Protein AF-Q9AVV3-F1 (afdb_monomer_lite)

Foldseek 3Di:
DQVCLLQVVCCVPPVQDADVVLVVLLVVLLVQLVVVVVVKDADDDPDDDDPPVVVVVVVVVVLSVVLSVVLVVVLCCLQPHCCCCVPVVDDRCNVPSLLSSLVSSLSCSLSSLVVVLVVRDPDDSVVDDIDPSSVVSSVVSSVVSVVVSVD

Radius of gyration: 17.25 Å; chains: 1; bounding box: 40×31×49 Å

Secondary structure (DSSP, 8-state):
-HHHHHHHHHHHHH--PPPHHHHHHHHHHHHHHHGGGGG--PPPPSSPPP--HHHHHHHHHHHHHHHHHHHHHHHHHHHH--HHHHHH-PPP-SS-HHHHHHHHHHHHHHHHHHHHHHHS-SS-TTTSPPPHHHHHHHHHHHHHHHHHHH-

Structure (mmCIF, N/CA/C/O backbone):
data_AF-Q9AVV3-F1
#
_entry.id   AF-Q9AVV3-F1
#
loop_
_atom_site.group_PDB
_atom_site.id
_atom_site.type_symbol
_atom_site.label_atom_id
_atom_site.label_alt_id
_atom_site.label_comp_id
_atom_site.label_asym_id
_atom_site.label_entity_id
_atom_site.label_seq_id
_atom_site.pdbx_PDB_ins_code
_atom_site.Cartn_x
_atom_site.Cartn_y
_atom_site.Cartn_z
_atom_site.occupancy
_atom_site.B_iso_or_equiv
_atom_site.auth_seq_id
_atom_site.auth_comp_id
_atom_site.auth_asym_id
_atom_site.auth_atom_id
_atom_site.pdbx_PDB_model_num
ATOM 1 N N . ILE A 1 1 ? -4.353 8.335 -6.797 1.00 73.94 1 ILE A N 1
ATOM 2 C CA . ILE A 1 1 ? -5.659 7.664 -7.036 1.00 73.94 1 ILE A CA 1
ATOM 3 C C . ILE A 1 1 ? -6.041 6.754 -5.875 1.00 73.94 1 ILE A C 1
ATOM 5 O O . ILE A 1 1 ? -7.021 7.074 -5.224 1.00 73.94 1 ILE A O 1
ATOM 9 N N . ARG A 1 2 ? -5.285 5.688 -5.551 1.00 84.44 2 ARG A N 1
ATOM 10 C CA . ARG A 1 2 ? -5.747 4.705 -4.546 1.00 84.44 2 ARG A CA 1
ATOM 11 C C . ARG A 1 2 ? -6.090 5.291 -3.171 1.00 84.44 2 ARG A C 1
ATOM 13 O O . ARG A 1 2 ? -7.107 4.914 -2.620 1.00 84.44 2 ARG A O 1
ATOM 20 N N . ILE A 1 3 ? -5.250 6.182 -2.624 1.00 82.94 3 ILE A N 1
ATOM 21 C CA . ILE A 1 3 ? -5.414 6.712 -1.256 1.00 82.94 3 ILE A CA 1
ATOM 22 C C . ILE A 1 3 ? -6.706 7.526 -1.188 1.00 82.94 3 ILE A C 1
ATOM 24 O O . ILE A 1 3 ? -7.558 7.283 -0.343 1.00 82.94 3 ILE A O 1
ATOM 28 N N . VAL A 1 4 ? -6.879 8.425 -2.158 1.00 85.12 4 VAL A N 1
ATOM 29 C CA . VAL A 1 4 ? -8.078 9.254 -2.292 1.00 85.12 4 VAL A CA 1
ATOM 30 C C . VAL A 1 4 ? -9.315 8.388 -2.518 1.00 85.12 4 VAL A C 1
ATOM 32 O O . VAL A 1 4 ? -10.287 8.532 -1.795 1.00 85.12 4 VAL A O 1
ATOM 35 N N . LEU A 1 5 ? -9.275 7.461 -3.480 1.00 86.88 5 LEU A N 1
ATOM 36 C CA . LEU A 1 5 ? -10.430 6.636 -3.838 1.00 86.88 5 LEU A CA 1
ATOM 37 C C . LEU A 1 5 ? -10.814 5.665 -2.711 1.00 86.88 5 LEU A C 1
ATOM 39 O O . LEU A 1 5 ? -11.991 5.527 -2.405 1.00 86.88 5 LEU A O 1
ATOM 43 N N . GLY A 1 6 ? -9.836 5.031 -2.062 1.00 85.75 6 GLY A N 1
ATOM 44 C CA . GLY A 1 6 ? -10.061 4.113 -0.947 1.00 85.75 6 GLY A CA 1
ATOM 45 C C . GLY A 1 6 ? -10.677 4.814 0.261 1.00 85.75 6 GLY A C 1
ATOM 46 O O . GLY A 1 6 ? -11.718 4.380 0.746 1.00 85.75 6 GLY A O 1
ATOM 47 N N . PHE A 1 7 ? -10.090 5.929 0.710 1.00 87.12 7 PHE A N 1
ATOM 48 C CA . PHE A 1 7 ? -10.639 6.680 1.842 1.00 87.12 7 PHE A CA 1
ATOM 49 C C . PHE A 1 7 ? -11.975 7.348 1.513 1.00 87.12 7 PHE A C 1
ATOM 51 O O . PHE A 1 7 ? -12.867 7.339 2.355 1.00 87.12 7 PHE A O 1
ATOM 58 N N . LEU A 1 8 ? -12.165 7.836 0.282 1.00 87.38 8 LEU A N 1
ATOM 59 C CA . LEU A 1 8 ? -13.453 8.361 -0.173 1.00 87.38 8 LEU A CA 1
ATOM 60 C C . LEU A 1 8 ? -14.558 7.303 -0.086 1.00 87.38 8 LEU A C 1
ATOM 62 O O . LEU A 1 8 ? -15.634 7.589 0.432 1.00 87.38 8 LEU A O 1
ATOM 66 N N . LEU A 1 9 ? -14.307 6.083 -0.572 1.00 88.50 9 LEU A N 1
ATOM 67 C CA . LEU A 1 9 ? -15.289 4.998 -0.506 1.00 88.50 9 LEU A CA 1
ATOM 68 C C . LEU A 1 9 ? -15.609 4.607 0.940 1.00 88.50 9 LEU A C 1
ATOM 70 O O . LEU A 1 9 ? -16.772 4.379 1.265 1.00 88.50 9 LEU A O 1
ATOM 74 N N . ILE A 1 10 ? -14.601 4.562 1.814 1.00 88.19 10 ILE A N 1
ATOM 75 C CA . ILE A 1 10 ? -14.798 4.238 3.233 1.00 88.19 10 ILE A CA 1
ATOM 76 C C . ILE A 1 10 ? -15.636 5.316 3.933 1.00 88.19 10 ILE A C 1
ATOM 78 O O . ILE A 1 10 ? -16.598 4.984 4.629 1.00 88.19 10 ILE A O 1
ATOM 82 N N . ALA A 1 11 ? -15.327 6.591 3.690 1.00 87.94 11 ALA A N 1
ATOM 83 C CA . ALA A 1 11 ? -16.081 7.717 4.227 1.00 87.94 11 ALA A CA 1
ATOM 84 C C . ALA A 1 11 ? -17.528 7.732 3.706 1.00 87.94 11 ALA A C 1
ATOM 86 O O . ALA A 1 11 ? -18.463 7.948 4.471 1.00 87.94 11 ALA A O 1
ATOM 87 N N . LEU A 1 12 ? -17.749 7.438 2.422 1.00 89.81 12 LEU A N 1
ATOM 88 C CA . LEU A 1 12 ? -19.088 7.469 1.832 1.00 89.81 12 LEU A CA 1
ATOM 89 C C . LEU A 1 12 ? -19.976 6.316 2.323 1.00 89.81 12 LEU A C 1
ATOM 91 O O . LEU A 1 12 ? -21.155 6.528 2.603 1.00 89.81 12 LEU A O 1
ATOM 95 N N . ILE A 1 13 ? -19.427 5.104 2.440 1.00 89.88 13 ILE A N 1
ATOM 96 C CA . ILE A 1 13 ? -20.207 3.904 2.779 1.00 89.88 13 ILE A CA 1
ATOM 97 C C . ILE A 1 13 ? -20.400 3.763 4.296 1.00 89.88 13 ILE A C 1
ATOM 99 O O . ILE A 1 13 ? -21.496 3.420 4.739 1.00 89.88 13 ILE A O 1
ATOM 103 N N . TRP A 1 14 ? -19.360 4.025 5.097 1.00 88.19 14 TRP A N 1
ATOM 104 C CA . TRP A 1 14 ? -19.379 3.796 6.550 1.00 88.19 14 TRP A CA 1
ATOM 105 C C . TRP A 1 14 ? -19.269 5.066 7.396 1.00 88.19 14 TRP A C 1
ATOM 107 O O . TRP A 1 14 ? -19.270 4.946 8.617 1.00 88.19 14 TRP A O 1
ATOM 117 N N . LYS A 1 15 ? -19.194 6.262 6.789 1.00 85.94 15 LYS A N 1
ATOM 118 C CA . LYS A 1 15 ? -18.998 7.542 7.505 1.00 85.94 15 LYS A CA 1
ATOM 119 C C . LYS A 1 15 ? -17.821 7.496 8.485 1.00 85.94 15 LYS A C 1
ATOM 121 O O . LYS A 1 15 ? -17.886 8.058 9.571 1.00 85.94 15 LYS A O 1
ATOM 126 N N . PHE A 1 16 ? -16.770 6.771 8.105 1.00 85.62 16 PHE A N 1
ATOM 127 C CA . PHE A 1 16 ? -15.565 6.624 8.906 1.00 85.62 16 PHE A CA 1
ATOM 128 C C . PHE A 1 16 ? -14.516 7.626 8.428 1.00 85.62 16 PHE A C 1
ATOM 130 O O . PHE A 1 16 ? -13.984 7.491 7.322 1.00 85.62 16 PHE A O 1
ATOM 137 N N . ASP A 1 17 ? -14.233 8.619 9.266 1.00 84.12 17 ASP A N 1
ATOM 138 C CA . ASP A 1 17 ? -13.271 9.671 8.966 1.00 84.12 17 ASP A CA 1
ATOM 139 C C . ASP A 1 17 ? -11.862 9.242 9.370 1.00 84.12 17 ASP A C 1
ATOM 141 O O . ASP A 1 17 ? -11.569 8.944 10.527 1.00 84.12 17 ASP A O 1
ATOM 145 N N . PHE A 1 18 ? -10.965 9.209 8.388 1.00 83.50 18 PHE A N 1
ATOM 146 C CA . PHE A 1 18 ? -9.576 8.840 8.613 1.00 83.50 18 PHE A CA 1
ATOM 147 C C . PHE A 1 18 ? -8.748 10.073 8.992 1.00 83.50 18 PHE A C 1
ATOM 149 O O . PHE A 1 18 ? -8.806 11.099 8.310 1.00 83.50 18 PHE A O 1
ATOM 156 N N . ALA A 1 19 ? -7.945 9.973 10.055 1.00 87.81 19 ALA A N 1
ATOM 157 C CA . ALA A 1 19 ? -7.161 11.100 10.550 1.00 87.81 19 ALA A CA 1
ATOM 158 C C . ALA A 1 19 ? -6.175 11.624 9.477 1.00 87.81 19 ALA A C 1
ATOM 160 O O . ALA A 1 19 ? -5.305 10.869 9.025 1.00 87.81 19 ALA A O 1
ATOM 161 N N . PRO A 1 20 ? -6.219 12.923 9.108 1.00 86.88 20 PRO A N 1
ATOM 162 C CA . PRO A 1 20 ? -5.317 13.500 8.104 1.00 86.88 20 PRO A CA 1
ATOM 163 C C . PRO A 1 20 ? -3.834 13.322 8.445 1.00 86.88 20 PRO A C 1
ATOM 165 O O . PRO A 1 20 ? -3.003 13.137 7.558 1.00 86.88 20 PRO A O 1
ATOM 168 N N . PHE A 1 21 ? -3.503 13.315 9.738 1.00 87.75 21 PHE A N 1
ATOM 169 C CA . PHE A 1 21 ? -2.147 13.082 10.225 1.00 87.75 21 PHE A CA 1
ATOM 170 C C . PHE A 1 21 ? -1.603 11.696 9.842 1.00 87.75 21 PHE A C 1
ATOM 172 O O . PHE A 1 21 ? -0.450 11.573 9.436 1.00 87.75 21 PHE A O 1
ATOM 179 N N . MET A 1 22 ? -2.432 10.649 9.876 1.00 87.12 22 MET A N 1
ATOM 180 C CA . MET A 1 22 ? -2.010 9.314 9.441 1.00 87.12 22 MET A CA 1
ATOM 181 C C . MET A 1 22 ? -1.758 9.261 7.930 1.00 87.12 22 MET A C 1
ATOM 183 O O . MET A 1 22 ? -0.808 8.622 7.478 1.00 87.12 22 MET A O 1
ATOM 187 N N . VAL A 1 23 ? -2.565 9.978 7.139 1.00 88.81 23 VAL A N 1
ATOM 188 C CA . VAL A 1 23 ? -2.336 10.123 5.691 1.00 88.81 23 VAL A CA 1
ATOM 189 C C . VAL A 1 23 ? -1.025 10.857 5.418 1.00 88.81 23 VAL A C 1
ATOM 191 O O . VAL A 1 23 ? -0.279 10.458 4.524 1.00 88.81 23 VAL A O 1
ATOM 194 N N . LEU A 1 24 ? -0.719 11.892 6.206 1.00 89.69 24 LEU A N 1
ATOM 195 C CA . LEU A 1 24 ? 0.535 12.634 6.109 1.00 89.69 24 LEU A CA 1
ATOM 196 C C . LEU A 1 24 ? 1.743 11.723 6.347 1.00 89.69 24 LEU A C 1
ATOM 198 O O . LEU A 1 24 ? 2.690 11.757 5.565 1.00 89.69 24 LEU A O 1
ATOM 202 N N . ILE A 1 25 ? 1.701 10.868 7.371 1.00 89.81 25 ILE A N 1
ATOM 203 C CA . ILE A 1 25 ? 2.792 9.922 7.640 1.00 89.81 25 ILE A CA 1
ATOM 204 C C . ILE A 1 25 ? 2.967 8.944 6.472 1.00 89.81 25 ILE A C 1
ATOM 206 O O . ILE A 1 25 ? 4.094 8.723 6.028 1.00 89.81 25 ILE A O 1
ATOM 210 N N . ILE A 1 26 ? 1.870 8.407 5.921 1.00 89.69 26 ILE A N 1
ATOM 211 C CA . ILE A 1 26 ? 1.925 7.546 4.726 1.00 89.69 26 ILE A CA 1
ATOM 212 C C . ILE A 1 26 ? 2.595 8.285 3.562 1.00 89.69 26 ILE A C 1
ATOM 214 O O . ILE A 1 26 ? 3.411 7.695 2.854 1.00 89.69 26 ILE A O 1
ATOM 218 N N . ALA A 1 27 ? 2.255 9.557 3.347 1.00 88.81 27 ALA A N 1
ATOM 219 C CA . ALA A 1 27 ? 2.839 10.362 2.280 1.00 88.81 27 ALA A CA 1
ATOM 220 C C . ALA A 1 27 ? 4.351 10.550 2.481 1.00 88.81 27 ALA A C 1
ATOM 222 O O . ALA A 1 27 ? 5.121 10.236 1.579 1.00 88.81 27 ALA A O 1
ATOM 223 N N . ILE A 1 28 ? 4.780 10.948 3.684 1.00 89.25 28 ILE A N 1
ATOM 224 C CA . ILE A 1 28 ? 6.198 11.160 4.015 1.00 89.25 28 ILE A CA 1
ATOM 225 C C . ILE A 1 28 ? 7.010 9.871 3.840 1.00 89.25 28 ILE A C 1
ATOM 227 O O . ILE A 1 28 ? 8.070 9.885 3.212 1.00 89.25 28 ILE A O 1
ATOM 231 N N . LEU A 1 29 ? 6.516 8.745 4.368 1.00 88.44 29 LEU A N 1
ATOM 232 C CA . LEU A 1 29 ? 7.204 7.457 4.248 1.00 88.44 29 LEU A CA 1
ATOM 233 C C . LEU A 1 29 ? 7.303 7.012 2.784 1.00 88.44 29 LEU A C 1
ATOM 235 O O . LEU A 1 29 ? 8.365 6.568 2.346 1.00 88.44 29 LEU A O 1
ATOM 239 N N . ASN A 1 30 ? 6.228 7.165 2.006 1.00 87.19 30 ASN A N 1
ATOM 240 C CA . ASN A 1 30 ? 6.246 6.816 0.588 1.00 87.19 30 ASN A CA 1
ATOM 241 C C . ASN A 1 30 ? 7.224 7.692 -0.200 1.00 87.19 30 ASN A C 1
ATOM 243 O O . ASN A 1 30 ? 8.043 7.143 -0.936 1.00 87.19 30 ASN A O 1
ATOM 247 N N . ASP A 1 31 ? 7.208 9.010 -0.007 1.00 86.81 31 ASP A N 1
ATOM 248 C CA . ASP A 1 31 ? 8.106 9.934 -0.708 1.00 86.81 31 ASP A CA 1
ATOM 249 C C . ASP A 1 31 ? 9.579 9.638 -0.397 1.00 86.81 31 ASP A C 1
ATOM 251 O O . ASP A 1 31 ? 10.413 9.581 -1.307 1.00 86.81 31 ASP A O 1
ATOM 255 N N . GLY A 1 32 ? 9.892 9.339 0.869 1.00 85.00 32 GLY A N 1
ATOM 256 C CA . GLY A 1 32 ? 11.231 8.917 1.279 1.00 85.00 32 GLY A CA 1
ATOM 257 C C . GLY A 1 32 ? 11.696 7.652 0.550 1.00 85.00 32 GLY A C 1
ATOM 258 O O . GLY A 1 32 ? 12.818 7.592 0.044 1.00 85.00 32 GLY A O 1
ATOM 259 N N . THR A 1 33 ? 10.824 6.650 0.423 1.00 83.50 33 THR A N 1
ATOM 260 C CA . THR A 1 33 ? 11.165 5.404 -0.286 1.00 83.50 33 THR A CA 1
ATOM 261 C C . THR A 1 33 ? 11.224 5.555 -1.804 1.00 83.50 33 THR A C 1
ATOM 263 O O . THR A 1 33 ? 12.070 4.923 -2.439 1.00 83.50 33 THR A O 1
ATOM 266 N N . ILE A 1 34 ? 10.409 6.432 -2.400 1.00 83.75 34 ILE A N 1
ATOM 267 C CA . ILE A 1 34 ? 10.398 6.688 -3.848 1.00 83.75 34 ILE A CA 1
ATOM 268 C C . ILE A 1 34 ? 11.745 7.243 -4.323 1.00 83.75 34 ILE A C 1
ATOM 270 O O . ILE A 1 34 ? 12.186 6.909 -5.423 1.00 83.75 34 ILE A O 1
ATOM 274 N N . MET A 1 35 ? 12.470 7.996 -3.487 1.00 84.75 35 MET A N 1
ATOM 275 C CA . MET A 1 35 ? 13.814 8.477 -3.828 1.00 84.75 35 MET A CA 1
ATOM 276 C C . MET A 1 35 ? 14.774 7.331 -4.196 1.00 84.75 35 MET A C 1
ATOM 278 O O . MET A 1 35 ? 15.636 7.495 -5.065 1.00 84.75 35 MET A O 1
ATOM 282 N N . THR A 1 36 ? 14.600 6.143 -3.605 1.00 82.88 36 THR A N 1
ATOM 283 C CA . THR A 1 36 ? 15.445 4.974 -3.898 1.00 82.88 36 THR A CA 1
ATOM 284 C C . THR A 1 36 ? 15.203 4.375 -5.283 1.00 82.88 36 THR A C 1
ATOM 286 O O . THR A 1 36 ? 16.109 3.744 -5.827 1.00 82.88 36 THR A O 1
ATOM 289 N N . ILE A 1 37 ? 14.047 4.646 -5.902 1.00 82.38 37 ILE A N 1
ATOM 290 C CA . ILE A 1 37 ? 13.721 4.207 -7.268 1.00 82.38 37 ILE A CA 1
ATOM 291 C C . ILE A 1 37 ? 14.685 4.842 -8.280 1.00 82.38 37 ILE A C 1
ATOM 293 O O . ILE A 1 37 ? 15.070 4.208 -9.254 1.00 82.38 37 ILE A O 1
ATOM 297 N N . SER A 1 38 ? 15.161 6.065 -8.029 1.00 80.50 38 SER A N 1
ATOM 298 C CA . SER A 1 38 ? 16.128 6.733 -8.918 1.00 80.50 38 SER A CA 1
ATOM 299 C C . SER A 1 38 ? 17.486 6.019 -9.006 1.00 80.50 38 SER A C 1
ATOM 301 O O . SER A 1 38 ? 18.208 6.164 -9.990 1.00 80.50 38 SER A O 1
ATOM 303 N N . LYS A 1 39 ? 17.848 5.251 -7.971 1.00 80.69 39 LYS A N 1
ATOM 304 C CA . LYS A 1 39 ? 19.121 4.516 -7.850 1.00 80.69 39 LYS A CA 1
ATOM 305 C C . LYS A 1 39 ? 18.982 3.050 -8.248 1.00 80.69 39 LYS A C 1
ATOM 307 O O . LYS A 1 39 ? 19.914 2.261 -8.077 1.00 80.69 39 LYS A O 1
ATOM 312 N N . ASP A 1 40 ? 17.804 2.677 -8.713 1.00 78.12 40 ASP A N 1
ATOM 313 C CA . ASP A 1 40 ? 17.432 1.303 -8.914 1.00 78.12 40 ASP A CA 1
ATOM 314 C C . ASP A 1 40 ? 17.869 0.759 -10.281 1.00 78.12 40 ASP A C 1
ATOM 316 O O . ASP A 1 40 ? 17.895 1.470 -11.284 1.00 78.12 40 ASP A O 1
ATOM 320 N N . ARG A 1 41 ? 18.229 -0.529 -10.326 1.00 73.44 41 ARG A N 1
ATOM 321 C CA . ARG A 1 41 ? 18.688 -1.194 -11.552 1.00 73.44 41 ARG A CA 1
ATOM 322 C C . ARG A 1 41 ? 17.550 -2.002 -12.169 1.00 73.44 41 ARG A C 1
ATOM 324 O O . ARG A 1 41 ? 17.332 -3.151 -11.791 1.00 73.44 41 ARG A O 1
ATOM 331 N N . VAL A 1 42 ? 16.863 -1.408 -13.143 1.00 76.62 42 VAL A N 1
ATOM 332 C CA . VAL A 1 42 ? 15.830 -2.072 -13.956 1.00 76.62 42 VAL A CA 1
ATOM 333 C C . VAL A 1 42 ? 16.393 -2.553 -15.294 1.00 76.62 42 VAL A C 1
ATOM 335 O O . VAL A 1 42 ? 17.314 -1.955 -15.853 1.00 76.62 42 VAL A O 1
ATOM 338 N N . LYS A 1 43 ? 15.851 -3.656 -15.823 1.00 76.69 43 LYS A N 1
ATOM 339 C CA . LYS A 1 43 ? 16.253 -4.186 -17.132 1.00 76.69 43 LYS A CA 1
ATOM 340 C C . LYS A 1 43 ? 15.700 -3.280 -18.249 1.00 76.69 43 LYS A C 1
ATOM 342 O O . LYS A 1 43 ? 14.495 -3.023 -18.252 1.00 76.69 43 LYS A O 1
ATOM 347 N N . PRO A 1 44 ? 16.530 -2.813 -19.202 1.00 80.50 44 PRO A N 1
ATOM 348 C CA . PRO A 1 44 ? 16.050 -1.991 -20.310 1.00 80.50 44 PRO A CA 1
ATOM 349 C C . PRO A 1 44 ? 15.114 -2.778 -21.238 1.00 80.50 44 PRO A C 1
ATOM 351 O O . PRO A 1 44 ? 15.200 -4.006 -21.344 1.00 80.50 44 PRO A O 1
ATOM 354 N N . SER A 1 45 ? 14.221 -2.058 -21.923 1.00 81.44 45 SER A N 1
ATOM 355 C CA . SER A 1 45 ? 13.328 -2.635 -22.933 1.00 81.44 45 SER A CA 1
ATOM 356 C C . SER A 1 45 ? 14.131 -3.205 -24.112 1.00 81.44 45 SER A C 1
ATOM 358 O O . SER A 1 45 ? 15.039 -2.524 -24.586 1.00 81.44 45 SER A O 1
ATOM 360 N N . PRO A 1 46 ? 13.806 -4.405 -24.630 1.00 81.44 46 PRO A N 1
ATOM 361 C CA . PRO A 1 46 ? 14.448 -4.947 -25.831 1.00 81.44 46 PRO A CA 1
ATOM 362 C C . PRO A 1 46 ? 13.981 -4.260 -27.126 1.00 81.44 46 PRO A C 1
ATOM 364 O O . PRO A 1 46 ? 14.609 -4.418 -28.166 1.00 81.44 46 PRO A O 1
ATOM 367 N N . LEU A 1 47 ? 12.871 -3.519 -27.067 1.00 85.69 47 LEU A N 1
ATOM 368 C CA . LEU A 1 47 ? 12.262 -2.805 -28.187 1.00 85.69 47 LEU A CA 1
ATOM 369 C C . LEU A 1 47 ? 12.240 -1.300 -27.882 1.00 85.69 47 LEU A C 1
ATOM 371 O O . LEU A 1 47 ? 12.099 -0.941 -26.705 1.00 85.69 47 LEU A O 1
ATOM 375 N N . PRO A 1 48 ? 12.344 -0.427 -28.903 1.00 82.56 48 PRO A N 1
ATOM 376 C CA . PRO A 1 48 ? 12.221 1.011 -28.712 1.00 82.56 48 PRO A CA 1
ATOM 377 C C . PRO A 1 48 ? 10.842 1.327 -28.130 1.00 82.56 48 PRO A C 1
ATOM 379 O O . PRO A 1 48 ? 9.812 0.997 -28.717 1.00 82.56 48 PRO A O 1
ATOM 382 N N . ASP A 1 49 ? 10.842 1.933 -26.948 1.00 79.44 49 ASP A N 1
ATOM 383 C CA . ASP A 1 49 ? 9.633 2.284 -26.216 1.00 79.44 49 ASP A CA 1
ATOM 384 C C . ASP A 1 49 ? 9.366 3.776 -26.422 1.00 79.44 49 ASP A C 1
ATOM 386 O O . ASP A 1 49 ? 10.234 4.613 -26.163 1.00 79.44 49 ASP A O 1
ATOM 390 N N . SER A 1 50 ? 8.189 4.117 -26.938 1.00 84.00 50 SER A N 1
ATOM 391 C CA . SER A 1 50 ? 7.739 5.505 -26.989 1.00 84.00 50 SER A CA 1
ATOM 392 C C . SER A 1 50 ? 7.021 5.843 -25.688 1.00 84.00 50 SER A C 1
ATOM 394 O O . SER A 1 50 ? 6.459 4.970 -25.032 1.00 84.00 50 SER A O 1
ATOM 396 N N . TRP A 1 51 ? 7.021 7.116 -25.289 1.00 82.19 51 TRP A N 1
ATOM 397 C CA . TRP A 1 51 ? 6.339 7.539 -24.066 1.00 82.19 51 TRP A CA 1
ATOM 398 C C . TRP A 1 51 ? 4.813 7.466 -24.239 1.00 82.19 51 TRP A C 1
ATOM 400 O O . TRP A 1 51 ? 4.134 8.458 -24.503 1.00 82.19 51 TRP A O 1
ATOM 410 N N . LYS A 1 52 ? 4.251 6.268 -24.075 1.00 86.19 52 LYS A N 1
ATOM 411 C CA . LYS A 1 52 ? 2.816 5.995 -24.188 1.00 86.19 52 LYS A CA 1
ATOM 412 C C . LYS A 1 52 ? 2.107 6.326 -22.881 1.00 86.19 52 LYS A C 1
ATOM 414 O O . LYS A 1 52 ? 1.742 5.446 -22.105 1.00 86.19 52 LYS A O 1
ATOM 419 N N . LEU A 1 53 ? 1.888 7.619 -22.645 1.00 88.56 53 LEU A N 1
ATOM 420 C CA . LEU A 1 53 ? 1.206 8.119 -21.444 1.00 88.56 53 LEU A CA 1
ATOM 421 C C . LEU A 1 53 ? -0.130 7.413 -21.185 1.00 88.56 53 LEU A C 1
ATOM 423 O O . LEU A 1 53 ? -0.405 7.042 -20.049 1.00 88.56 53 LEU A O 1
ATOM 427 N N . ASN A 1 54 ? -0.924 7.163 -22.228 1.00 89.94 54 ASN A N 1
ATOM 428 C CA . ASN A 1 54 ? -2.223 6.499 -22.096 1.00 89.94 54 ASN A CA 1
ATOM 429 C C . ASN A 1 54 ? -2.107 5.094 -21.482 1.00 89.94 54 ASN A C 1
ATOM 431 O O . ASN A 1 54 ? -2.941 4.712 -20.668 1.00 89.94 54 ASN A O 1
ATOM 435 N N . GLU A 1 55 ? -1.059 4.346 -21.827 1.00 88.31 55 GLU A N 1
ATOM 436 C CA . GLU A 1 55 ? -0.811 3.002 -21.298 1.00 88.31 55 GLU A CA 1
ATOM 437 C C . GLU A 1 55 ? -0.359 3.059 -19.828 1.00 88.31 55 GLU A C 1
ATOM 439 O O . GLU A 1 55 ? -0.863 2.316 -18.983 1.00 88.31 55 GLU A O 1
ATOM 444 N N . ILE A 1 56 ? 0.514 4.015 -19.492 1.00 89.25 56 ILE A N 1
ATOM 445 C CA . ILE A 1 56 ? 0.985 4.260 -18.118 1.00 89.25 56 ILE A CA 1
ATOM 446 C C . ILE A 1 56 ? -0.175 4.698 -17.209 1.00 89.25 56 ILE A C 1
ATOM 448 O O . ILE A 1 56 ? -0.316 4.217 -16.084 1.00 89.25 56 ILE A O 1
ATOM 452 N N . PHE A 1 57 ? -1.045 5.587 -17.691 1.00 90.38 57 PHE A N 1
ATOM 453 C CA . PHE A 1 57 ? -2.222 6.006 -16.936 1.00 90.38 57 PHE A CA 1
ATOM 454 C C . PHE A 1 57 ? -3.236 4.871 -16.784 1.00 90.38 57 PHE A C 1
ATOM 456 O O . PHE A 1 57 ? -3.732 4.667 -15.678 1.00 90.38 57 PHE A O 1
ATOM 463 N N . ALA A 1 58 ? -3.516 4.103 -17.842 1.00 91.88 58 ALA A N 1
ATOM 464 C CA . ALA A 1 58 ? -4.453 2.982 -17.776 1.00 91.88 58 ALA A CA 1
ATOM 465 C C . ALA A 1 58 ? -4.000 1.928 -16.753 1.00 91.88 58 ALA A C 1
ATOM 467 O O . ALA A 1 58 ? -4.762 1.558 -15.859 1.00 91.88 58 ALA A O 1
ATOM 468 N N . THR A 1 59 ? -2.737 1.502 -16.827 1.00 90.06 59 THR A N 1
ATOM 469 C CA . THR A 1 59 ? -2.147 0.554 -15.867 1.00 90.06 59 THR A CA 1
ATOM 470 C C . THR A 1 59 ? -2.163 1.102 -14.438 1.00 90.06 59 THR A C 1
ATOM 472 O O . THR A 1 59 ? -2.571 0.398 -13.511 1.00 90.06 59 THR A O 1
ATOM 475 N N . GLY A 1 60 ? -1.818 2.379 -14.249 1.00 90.19 60 GLY A N 1
ATOM 476 C CA . GLY A 1 60 ? -1.881 3.047 -12.949 1.00 90.19 60 GLY A CA 1
ATOM 477 C C . GLY A 1 60 ? -3.296 3.133 -12.362 1.00 90.19 60 GLY A C 1
ATOM 478 O O . GLY A 1 60 ? -3.476 2.930 -11.159 1.00 90.19 60 GLY A O 1
ATOM 479 N N . VAL A 1 61 ? -4.313 3.394 -13.189 1.00 92.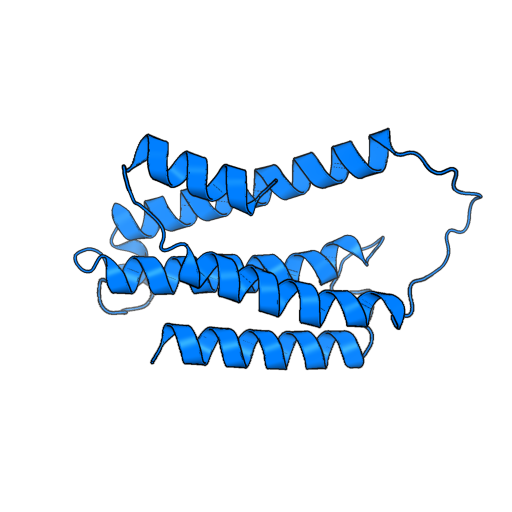38 61 VAL A N 1
ATOM 480 C CA . VAL A 1 61 ? -5.725 3.427 -12.770 1.00 92.38 61 VAL A CA 1
ATOM 481 C C . VAL A 1 61 ? -6.207 2.034 -12.375 1.00 92.38 61 VAL A C 1
ATOM 483 O O . VAL A 1 61 ? -6.818 1.891 -11.316 1.00 92.38 61 VAL A O 1
ATOM 486 N N . VAL A 1 62 ? -5.911 1.001 -13.166 1.00 93.19 62 VAL A N 1
ATOM 487 C CA . VAL A 1 62 ? -6.326 -0.383 -12.873 1.00 93.19 62 VAL A CA 1
ATOM 488 C C . VAL A 1 62 ? -5.695 -0.881 -11.572 1.00 93.19 62 VAL A C 1
ATOM 490 O O . VAL A 1 62 ? -6.400 -1.346 -10.678 1.00 93.19 62 VAL A O 1
ATOM 493 N N . LEU A 1 63 ? -4.380 -0.712 -11.405 1.00 91.19 63 LEU A N 1
ATOM 494 C CA . LEU A 1 63 ? -3.705 -1.086 -10.160 1.00 91.19 63 LEU A CA 1
ATOM 495 C C . LEU A 1 63 ? -4.216 -0.249 -8.978 1.00 91.19 63 LEU A C 1
ATOM 497 O O . LEU A 1 63 ? -4.486 -0.779 -7.904 1.00 91.19 63 LEU A O 1
ATOM 501 N N . GLY A 1 64 ? -4.401 1.059 -9.169 1.00 91.50 64 GLY A N 1
ATOM 502 C CA . GLY A 1 64 ? -4.889 1.955 -8.124 1.00 91.50 64 GLY A CA 1
ATOM 503 C C . GLY A 1 64 ? -6.312 1.639 -7.654 1.00 91.50 64 GLY A C 1
ATOM 504 O O . GLY A 1 64 ? -6.575 1.680 -6.452 1.00 91.50 64 GLY A O 1
ATOM 505 N N . THR A 1 65 ? -7.216 1.314 -8.579 1.00 91.56 65 THR A N 1
ATOM 506 C CA . THR A 1 65 ? -8.604 0.926 -8.276 1.00 91.56 65 THR A CA 1
ATOM 507 C C . THR A 1 65 ? -8.664 -0.438 -7.600 1.00 91.56 65 THR A C 1
ATOM 509 O O . THR A 1 65 ? -9.344 -0.566 -6.584 1.00 91.56 65 THR A O 1
ATOM 512 N N . TYR A 1 66 ? -7.886 -1.417 -8.070 1.00 92.56 66 TYR A N 1
ATOM 513 C CA . TYR A 1 66 ? -7.760 -2.720 -7.415 1.00 92.56 66 TYR A CA 1
ATOM 514 C C . TYR A 1 66 ? -7.319 -2.586 -5.950 1.00 92.56 66 TYR A C 1
ATOM 516 O O . TYR A 1 66 ? -7.950 -3.144 -5.053 1.00 92.56 66 TYR A O 1
ATOM 524 N N . LEU A 1 67 ? -6.276 -1.794 -5.685 1.00 91.75 67 LEU A N 1
ATOM 525 C CA . LEU A 1 67 ? -5.795 -1.585 -4.319 1.00 91.75 67 LEU A CA 1
ATOM 526 C C . LEU A 1 67 ? -6.828 -0.880 -3.434 1.00 91.75 67 LEU A C 1
ATOM 528 O O . LEU A 1 67 ? -6.989 -1.255 -2.276 1.00 91.75 67 LEU A O 1
ATOM 532 N N . ALA A 1 68 ? -7.548 0.107 -3.971 1.00 91.50 68 ALA A N 1
ATOM 533 C CA . ALA A 1 68 ? -8.608 0.787 -3.234 1.00 91.50 68 ALA A CA 1
ATOM 534 C C . ALA A 1 68 ? -9.763 -0.163 -2.875 1.00 91.50 68 ALA A C 1
ATOM 536 O O . ALA A 1 68 ? -10.231 -0.148 -1.737 1.00 91.50 68 ALA A O 1
ATOM 537 N N . LEU A 1 69 ? -10.176 -1.032 -3.806 1.00 92.06 69 LEU A N 1
ATOM 538 C CA . LEU A 1 69 ? -11.174 -2.071 -3.540 1.00 92.06 69 LEU A CA 1
ATOM 539 C C . LEU A 1 69 ? -10.700 -3.043 -2.457 1.00 92.06 69 LEU A C 1
ATOM 541 O O . LEU A 1 69 ? -11.470 -3.371 -1.560 1.00 92.06 69 LEU A O 1
ATOM 545 N N . MET A 1 70 ? -9.431 -3.457 -2.483 1.00 91.56 70 MET A N 1
ATOM 546 C CA . MET A 1 70 ? -8.876 -4.337 -1.450 1.00 91.56 70 MET A CA 1
ATOM 547 C C . MET A 1 70 ? -8.863 -3.683 -0.065 1.00 91.56 70 MET A C 1
ATOM 549 O O . MET A 1 70 ? -9.180 -4.346 0.920 1.00 91.56 70 MET A O 1
ATOM 553 N N . THR A 1 71 ? -8.571 -2.385 0.028 1.00 91.81 71 THR A N 1
ATOM 554 C CA . THR A 1 71 ? -8.672 -1.638 1.292 1.00 91.81 71 THR A CA 1
ATOM 555 C C . THR A 1 71 ? -10.124 -1.543 1.782 1.00 91.81 71 THR A C 1
ATOM 557 O O . THR A 1 71 ? -10.377 -1.720 2.972 1.00 91.81 71 THR A O 1
ATOM 560 N N . VAL A 1 72 ? -11.095 -1.349 0.882 1.00 91.44 72 VAL A N 1
ATOM 561 C CA . VAL A 1 72 ? -12.532 -1.364 1.220 1.00 91.44 72 VAL A CA 1
ATOM 562 C C . VAL A 1 72 ? -12.977 -2.739 1.722 1.00 91.44 72 VAL A C 1
ATOM 564 O O . VAL A 1 72 ? -13.652 -2.829 2.745 1.00 91.44 72 VAL A O 1
ATOM 567 N N . VAL A 1 73 ? -12.573 -3.816 1.043 1.00 91.81 73 VAL A N 1
ATOM 568 C CA . VAL A 1 73 ? -12.868 -5.194 1.465 1.00 91.81 73 VAL A CA 1
ATOM 569 C C . VAL A 1 73 ? -12.247 -5.481 2.830 1.00 91.81 73 VAL A C 1
ATOM 571 O O . VAL A 1 73 ? -12.919 -6.019 3.705 1.00 91.81 73 VAL A O 1
ATOM 574 N N . PHE A 1 74 ? -10.995 -5.079 3.049 1.00 90.62 74 PHE A N 1
ATOM 575 C CA . PHE A 1 74 ? -10.322 -5.226 4.338 1.00 90.62 74 PHE A CA 1
ATOM 576 C C . PHE A 1 74 ? -11.071 -4.500 5.464 1.00 90.62 74 PHE A C 1
ATOM 578 O O . PHE A 1 74 ? -11.337 -5.097 6.510 1.00 90.62 74 PHE A O 1
ATOM 585 N N . PHE A 1 75 ? -11.480 -3.249 5.231 1.00 90.12 75 PHE A N 1
ATOM 586 C CA . PHE A 1 75 ? -12.277 -2.489 6.192 1.00 90.12 75 PHE A CA 1
ATOM 587 C C . PHE A 1 75 ? -13.631 -3.156 6.464 1.00 90.12 75 PHE A C 1
ATOM 589 O O . PHE A 1 75 ? -14.029 -3.286 7.619 1.00 90.12 75 PHE A O 1
ATOM 596 N N . TRP A 1 76 ? -14.316 -3.643 5.424 1.00 89.94 76 TRP A N 1
ATOM 597 C CA . TRP A 1 76 ? -15.580 -4.364 5.572 1.00 89.94 76 TRP A CA 1
ATOM 598 C C . TRP A 1 76 ? -15.431 -5.619 6.437 1.00 89.94 76 TRP A C 1
ATOM 600 O O . TRP A 1 76 ? -16.246 -5.827 7.337 1.00 89.94 76 TRP A O 1
ATOM 610 N N . ILE A 1 77 ? -14.373 -6.412 6.223 1.00 88.50 77 ILE A N 1
ATOM 611 C CA . ILE A 1 77 ? -14.094 -7.612 7.022 1.00 88.50 77 ILE A CA 1
ATOM 612 C C . ILE A 1 77 ? -13.927 -7.231 8.495 1.00 88.50 77 ILE A C 1
ATOM 614 O O . ILE A 1 77 ? -14.603 -7.808 9.339 1.00 88.50 77 ILE A O 1
ATOM 618 N N . ILE A 1 78 ? -13.095 -6.237 8.811 1.00 87.12 78 ILE A N 1
ATOM 619 C CA . ILE A 1 78 ? -12.834 -5.823 10.201 1.00 87.12 78 ILE A CA 1
ATOM 620 C C . ILE A 1 78 ? -14.068 -5.194 10.860 1.00 87.12 78 ILE A C 1
ATOM 622 O O . ILE A 1 78 ? -14.306 -5.372 12.054 1.00 87.12 78 ILE A O 1
ATOM 626 N N . HIS A 1 79 ? -14.850 -4.428 10.101 1.00 84.69 79 HIS A N 1
ATOM 627 C CA . HIS A 1 79 ? -15.980 -3.683 10.640 1.00 84.69 79 HIS A CA 1
ATOM 628 C C . HIS A 1 79 ? -17.222 -4.563 10.843 1.00 84.69 79 HIS A C 1
ATOM 630 O O . HIS A 1 79 ? -17.951 -4.372 11.816 1.00 84.69 79 HIS A O 1
ATOM 636 N N . ARG A 1 80 ? -17.498 -5.507 9.932 1.00 83.31 80 ARG A N 1
ATOM 637 C CA . ARG A 1 80 ? -18.732 -6.315 9.951 1.00 83.31 80 ARG A CA 1
ATOM 638 C C . ARG A 1 80 ? -18.550 -7.738 10.460 1.00 83.31 80 ARG A C 1
ATOM 640 O O . ARG A 1 80 ? -19.534 -8.310 10.918 1.00 83.31 80 ARG A O 1
ATOM 647 N N . THR A 1 81 ? -17.356 -8.321 10.364 1.00 80.62 81 THR A N 1
ATOM 648 C CA . THR A 1 81 ? -17.150 -9.751 10.637 1.00 80.62 81 THR A CA 1
ATOM 649 C C . THR A 1 81 ? -16.070 -9.998 11.681 1.00 80.62 81 THR A C 1
ATOM 651 O O . THR A 1 81 ? -15.056 -9.312 11.719 1.00 80.62 81 THR A O 1
ATOM 654 N N . ASP A 1 82 ? -16.227 -11.057 12.471 1.00 77.31 82 ASP A N 1
ATOM 655 C CA . ASP A 1 82 ? -15.207 -11.513 13.423 1.00 77.31 82 ASP A CA 1
ATOM 656 C C . ASP A 1 82 ? -14.208 -12.492 12.773 1.00 77.31 82 ASP A C 1
ATOM 658 O O . ASP A 1 82 ? -13.673 -13.387 13.422 1.00 77.31 82 ASP A O 1
ATOM 662 N N . PHE A 1 83 ? -13.950 -12.352 11.464 1.00 80.19 83 PHE A N 1
ATOM 663 C CA . PHE A 1 83 ? -13.091 -13.267 10.700 1.00 80.19 83 PHE A CA 1
ATOM 664 C C . PHE A 1 83 ? -11.687 -13.391 11.305 1.00 80.19 83 PHE A C 1
ATOM 666 O O . PHE A 1 83 ? -11.177 -14.501 11.464 1.00 80.19 83 PHE A O 1
ATOM 673 N N . PHE A 1 84 ? -11.073 -12.260 11.668 1.00 79.25 84 PHE A N 1
ATOM 674 C CA . PHE A 1 84 ? -9.728 -12.247 12.241 1.00 79.25 84 PHE A CA 1
ATOM 675 C C . PHE A 1 84 ? -9.689 -12.889 13.630 1.00 79.25 84 PHE A C 1
ATOM 677 O O . PHE A 1 84 ? -8.792 -13.681 13.908 1.00 79.25 84 PHE A O 1
ATOM 684 N N . THR A 1 85 ? -10.693 -12.632 14.467 1.00 79.94 85 THR A N 1
ATOM 685 C CA . THR A 1 85 ? -10.810 -13.250 15.793 1.00 79.94 85 THR A CA 1
ATOM 686 C C . THR A 1 85 ? -11.060 -14.751 15.695 1.00 79.94 85 THR A C 1
ATOM 688 O O . THR A 1 85 ? -10.368 -15.526 16.346 1.00 79.94 85 THR A O 1
ATOM 691 N N . ASN A 1 86 ? -11.964 -15.187 14.817 1.00 80.06 86 ASN A N 1
ATOM 692 C CA . ASN A 1 86 ? -12.307 -16.601 14.668 1.00 80.06 86 ASN A CA 1
ATOM 693 C C . ASN A 1 86 ? -11.184 -17.430 14.035 1.00 80.06 86 ASN A C 1
ATOM 695 O O . ASN A 1 86 ? -11.026 -18.600 14.373 1.00 80.06 86 ASN A O 1
ATOM 699 N N . LYS A 1 87 ? -10.414 -16.856 13.101 1.00 84.06 87 LYS A N 1
ATOM 700 C CA . LYS A 1 87 ? -9.388 -17.603 12.359 1.00 84.06 87 LYS A CA 1
ATOM 701 C C . LYS A 1 87 ? -7.991 -17.507 12.962 1.00 84.06 87 LYS A C 1
ATOM 703 O O . LYS A 1 87 ? -7.239 -18.472 12.881 1.00 84.06 87 LYS A O 1
ATOM 708 N N . PHE A 1 88 ? -7.644 -16.361 13.542 1.00 81.75 88 PHE A N 1
ATOM 709 C CA . PHE A 1 88 ? -6.311 -16.108 14.093 1.00 81.75 88 PHE A CA 1
ATOM 710 C C . PHE A 1 88 ? -6.307 -15.971 15.623 1.00 81.75 88 PHE A C 1
ATOM 712 O O . PHE A 1 88 ? -5.241 -15.787 16.202 1.00 81.75 88 PHE A O 1
ATOM 719 N N . GLY A 1 89 ? -7.466 -16.056 16.292 1.00 76.56 89 GLY A N 1
ATOM 720 C CA . GLY A 1 89 ? -7.566 -15.973 17.755 1.00 76.56 89 GLY A CA 1
ATOM 721 C C . GLY A 1 89 ? -7.231 -14.595 18.332 1.00 76.56 89 GLY A C 1
A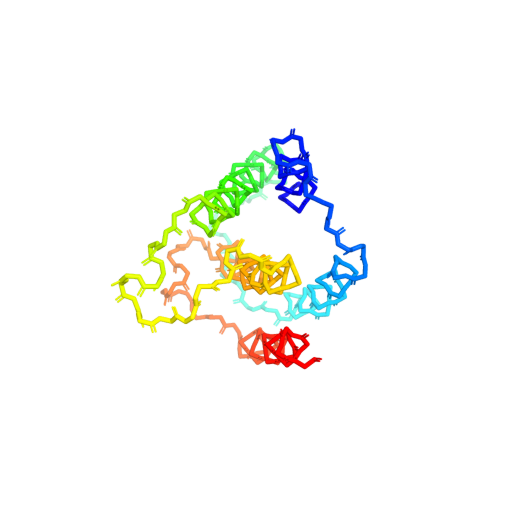TOM 722 O O . GLY A 1 89 ? -6.996 -14.469 19.531 1.00 76.56 89 GLY A O 1
ATOM 723 N N . VAL A 1 90 ? -7.162 -13.559 17.492 1.00 81.50 90 VAL A N 1
ATOM 724 C CA . VAL A 1 90 ? -6.769 -12.205 17.903 1.00 81.50 90 VAL A CA 1
ATOM 725 C C . VAL A 1 90 ? -7.949 -11.454 18.511 1.00 81.50 90 VAL A C 1
ATOM 727 O O . VAL A 1 90 ? -9.104 -11.674 18.138 1.00 81.50 90 VAL A O 1
ATOM 730 N N . ARG A 1 91 ? -7.658 -10.519 19.420 1.00 76.75 91 ARG A N 1
ATOM 731 C CA . ARG A 1 91 ? -8.667 -9.649 20.039 1.00 76.75 91 ARG A CA 1
ATOM 732 C C . ARG A 1 91 ? -9.507 -8.944 18.966 1.00 76.75 91 ARG A C 1
ATOM 734 O O . ARG A 1 91 ? -8.963 -8.443 17.984 1.00 76.75 91 ARG A O 1
ATOM 741 N N . SER A 1 92 ? -10.828 -8.917 19.153 1.00 74.69 92 SER A N 1
ATOM 742 C CA . SER A 1 92 ? -11.722 -8.209 18.233 1.00 74.69 92 SER A CA 1
ATOM 743 C C . SER A 1 92 ? -11.530 -6.702 18.385 1.00 74.69 92 SER A C 1
ATOM 745 O O . SER A 1 92 ? -11.742 -6.145 19.460 1.00 74.69 92 SER A O 1
ATOM 747 N N . ILE A 1 93 ? -11.143 -6.057 17.287 1.00 78.69 93 ILE A N 1
ATOM 748 C CA . ILE A 1 93 ? -10.966 -4.601 17.173 1.00 78.69 93 ILE A CA 1
ATOM 749 C C . ILE A 1 93 ? -12.260 -3.907 16.705 1.00 78.69 93 ILE A C 1
ATOM 751 O O . ILE A 1 93 ? -12.265 -2.741 16.317 1.00 78.69 93 ILE A O 1
ATOM 755 N N . ARG A 1 94 ? -13.390 -4.632 16.690 1.00 73.88 94 ARG A N 1
ATOM 756 C CA . ARG A 1 94 ? -14.648 -4.172 16.083 1.00 73.88 94 ARG A CA 1
ATOM 757 C C . ARG A 1 94 ? -15.294 -3.006 16.827 1.00 73.88 94 ARG A C 1
ATOM 759 O O . ARG A 1 94 ? -16.026 -2.239 16.211 1.00 73.88 94 ARG A O 1
ATOM 766 N N . GLU A 1 95 ? -15.046 -2.845 18.116 1.00 77.62 95 GLU A N 1
ATOM 767 C CA . GLU A 1 95 ? -15.667 -1.771 18.906 1.00 77.62 95 GLU A CA 1
ATOM 768 C C . GLU A 1 95 ? -14.765 -0.544 19.058 1.00 77.62 95 GLU A C 1
ATOM 770 O O . GLU A 1 95 ? -15.264 0.547 19.305 1.00 77.62 95 GLU A O 1
ATOM 775 N N . ASN A 1 96 ? -13.456 -0.687 18.833 1.00 83.75 96 ASN A N 1
ATOM 776 C CA . ASN A 1 96 ? -12.499 0.396 19.018 1.00 83.75 96 ASN A CA 1
ATOM 777 C C . ASN A 1 96 ? -12.126 1.045 17.675 1.00 83.75 96 ASN A C 1
ATOM 779 O O . ASN A 1 96 ? -11.405 0.464 16.862 1.00 83.75 96 ASN A O 1
ATOM 783 N N . GLU A 1 97 ? -12.616 2.261 17.428 1.00 83.94 97 GLU A N 1
ATOM 784 C CA . GLU A 1 97 ? -12.334 3.004 16.192 1.00 83.94 97 GLU A CA 1
ATOM 785 C C . GLU A 1 97 ? -10.845 3.303 16.005 1.00 83.94 97 GLU A C 1
ATOM 787 O O . GLU A 1 97 ? -10.340 3.204 14.885 1.00 83.94 97 GLU A O 1
ATOM 792 N N . THR A 1 98 ? -10.122 3.574 17.093 1.00 85.69 98 THR A N 1
ATOM 793 C CA . THR A 1 98 ? -8.681 3.847 17.055 1.00 85.69 98 THR A CA 1
ATOM 794 C C . THR A 1 98 ? -7.900 2.629 16.567 1.00 85.69 98 THR A C 1
ATOM 796 O O . THR A 1 98 ? -7.044 2.750 15.695 1.00 85.69 98 THR A O 1
ATOM 799 N N . GLU A 1 99 ? -8.240 1.430 17.051 1.00 86.06 99 GLU A N 1
ATOM 800 C CA . GLU A 1 99 ? -7.583 0.188 16.622 1.00 86.06 99 GLU A CA 1
ATOM 801 C C . GLU A 1 99 ? -7.894 -0.149 15.156 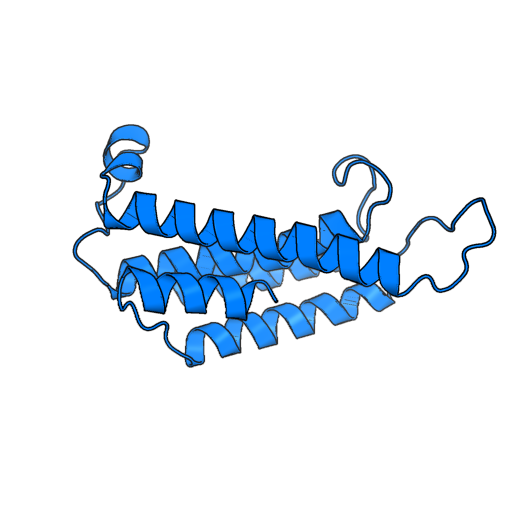1.00 86.06 99 GLU A C 1
ATOM 803 O O . GLU A 1 99 ? -6.998 -0.562 14.414 1.00 86.06 99 GLU A O 1
ATOM 808 N N . LYS A 1 100 ? -9.131 0.090 14.693 1.00 88.12 100 LYS A N 1
ATOM 809 C CA . LYS A 1 100 ? -9.475 -0.035 13.264 1.00 88.12 100 LYS A CA 1
ATOM 810 C C . LYS A 1 100 ? -8.661 0.924 12.410 1.00 88.12 100 LYS A C 1
ATOM 812 O O . LYS A 1 100 ? -8.201 0.539 11.336 1.00 88.12 100 LYS A O 1
ATOM 817 N N . MET A 1 101 ? -8.494 2.161 12.877 1.00 89.31 101 MET A N 1
ATOM 818 C CA . MET A 1 101 ? -7.732 3.180 12.171 1.00 89.31 101 MET A CA 1
ATOM 819 C C . MET A 1 101 ? -6.260 2.772 12.047 1.00 89.31 101 MET A C 1
ATOM 821 O O . MET A 1 101 ? -5.725 2.808 10.941 1.00 89.31 101 MET A O 1
ATOM 825 N N . SER A 1 102 ? -5.639 2.286 13.127 1.00 89.19 102 SER A N 1
ATOM 826 C CA . SER A 1 102 ? -4.263 1.768 13.104 1.00 89.19 102 SER A CA 1
ATOM 827 C C . SER A 1 102 ? -4.107 0.550 12.186 1.00 89.19 102 SER A C 1
ATOM 829 O O . SER A 1 102 ? -3.153 0.475 11.408 1.00 89.19 102 SER A O 1
ATOM 831 N N . ALA A 1 103 ? -5.061 -0.389 12.203 1.00 90.44 103 ALA A N 1
ATOM 832 C CA . ALA A 1 103 ? -5.044 -1.549 11.310 1.00 90.44 103 ALA A CA 1
ATOM 833 C C . ALA A 1 103 ? -5.178 -1.144 9.830 1.00 90.44 103 ALA A C 1
ATOM 835 O O . ALA A 1 103 ? -4.453 -1.652 8.970 1.00 90.44 103 ALA A O 1
ATOM 836 N N . LEU A 1 104 ? -6.077 -0.202 9.530 1.00 91.06 104 LEU A N 1
ATOM 837 C CA . LEU A 1 104 ? -6.267 0.340 8.186 1.00 91.06 104 LEU A CA 1
ATOM 838 C C . LEU A 1 104 ? -5.029 1.114 7.716 1.00 91.06 104 LEU A C 1
ATOM 840 O O . LEU A 1 104 ? -4.580 0.922 6.587 1.00 91.06 104 LEU A O 1
ATOM 844 N N . TYR A 1 105 ? -4.443 1.933 8.590 1.00 91.56 105 TYR A N 1
ATOM 845 C CA . TYR A 1 105 ? -3.191 2.645 8.346 1.00 91.56 105 TYR A CA 1
ATOM 846 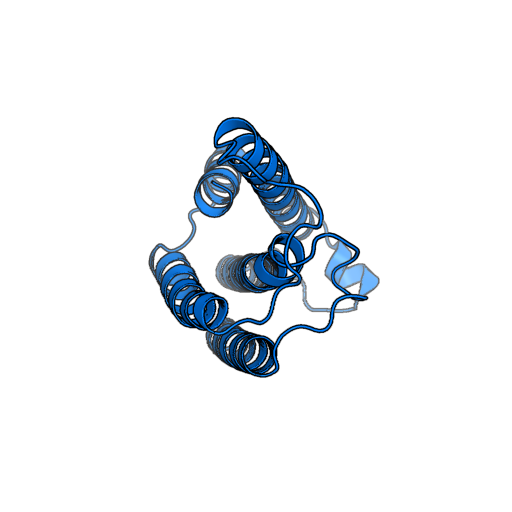C C . TYR A 1 105 ? -2.067 1.679 7.948 1.00 91.56 105 TYR A C 1
ATOM 848 O O . TYR A 1 105 ? -1.423 1.875 6.915 1.00 91.56 105 TYR A O 1
ATOM 856 N N . LEU A 1 106 ? -1.871 0.600 8.715 1.00 91.56 106 LEU A N 1
ATOM 857 C CA . LEU A 1 106 ? -0.848 -0.404 8.420 1.00 91.56 106 LEU A CA 1
ATOM 858 C C . LEU A 1 106 ? -1.084 -1.104 7.088 1.00 91.56 106 LEU A C 1
ATOM 860 O O . LEU A 1 106 ? -0.149 -1.234 6.297 1.00 91.56 106 LEU A O 1
ATOM 864 N N . GLN A 1 107 ? -2.320 -1.531 6.822 1.00 92.12 107 GLN A N 1
ATOM 865 C CA . GLN A 1 107 ? -2.666 -2.192 5.567 1.00 92.12 107 GLN A CA 1
ATOM 866 C C . GLN A 1 107 ? -2.377 -1.283 4.372 1.00 92.12 107 GLN A C 1
ATOM 868 O O . GLN A 1 107 ? -1.725 -1.712 3.415 1.00 92.12 107 GLN A O 1
ATOM 873 N N . VAL A 1 108 ? -2.807 -0.021 4.446 1.00 91.38 108 VAL A N 1
ATOM 874 C CA . VAL A 1 108 ? -2.564 0.954 3.385 1.00 91.38 108 VAL A CA 1
ATOM 875 C C . VAL A 1 108 ? -1.067 1.196 3.231 1.00 91.38 108 VAL A C 1
ATOM 877 O O . VAL A 1 108 ? -0.594 1.197 2.098 1.00 91.38 108 VAL A O 1
ATOM 880 N N . SER A 1 109 ? -0.304 1.346 4.316 1.00 91.62 109 SER A N 1
ATOM 881 C CA . SER A 1 109 ? 1.149 1.568 4.268 1.00 91.62 109 SER A CA 1
ATOM 882 C C . SER A 1 109 ? 1.899 0.406 3.593 1.00 91.62 109 SER A C 1
ATOM 884 O O . SER A 1 109 ? 2.617 0.622 2.614 1.00 91.62 109 SER A O 1
ATOM 886 N N . ILE A 1 110 ? 1.636 -0.842 4.000 1.00 91.50 110 ILE A N 1
ATOM 887 C CA . ILE A 1 110 ? 2.280 -2.044 3.429 1.00 91.50 110 ILE A CA 1
ATOM 888 C C . ILE A 1 110 ? 1.991 -2.159 1.937 1.00 91.50 110 ILE A C 1
ATOM 890 O O . ILE A 1 110 ? 2.896 -2.318 1.120 1.00 91.50 110 ILE A O 1
ATOM 894 N N . VAL A 1 111 ? 0.715 -2.062 1.563 1.00 91.31 111 VAL A N 1
ATOM 895 C CA . VAL A 1 111 ? 0.287 -2.177 0.166 1.00 91.31 111 VAL A CA 1
ATOM 896 C C . VAL A 1 111 ? 0.828 -1.018 -0.670 1.00 91.31 111 VAL A C 1
ATOM 898 O O . VAL A 1 111 ? 1.109 -1.177 -1.861 1.00 91.31 111 VAL A O 1
ATOM 901 N N . SER A 1 112 ? 1.021 0.145 -0.043 1.00 86.88 112 SER A N 1
ATOM 902 C CA . SER A 1 112 ? 1.617 1.309 -0.687 1.00 86.88 112 SER A CA 1
ATOM 903 C C . SER A 1 112 ? 3.031 1.064 -1.151 1.00 86.88 112 SER A C 1
ATOM 905 O O . SER A 1 112 ? 3.350 1.290 -2.318 1.00 86.88 112 SER A O 1
ATOM 907 N N . GLN A 1 113 ? 3.823 0.566 -0.220 1.00 88.00 113 GLN A N 1
ATOM 908 C CA . GLN A 1 113 ? 5.216 0.226 -0.387 1.00 88.00 113 GLN A CA 1
ATOM 909 C C . GLN A 1 113 ? 5.389 -0.983 -1.322 1.00 88.00 113 GLN A C 1
ATOM 911 O O . GLN A 1 113 ? 6.204 -0.956 -2.243 1.00 88.00 113 GLN A O 1
ATOM 916 N N . ALA A 1 114 ? 4.555 -2.015 -1.167 1.00 88.38 114 ALA A N 1
ATOM 917 C CA . ALA A 1 114 ? 4.583 -3.217 -1.998 1.00 88.38 114 ALA A CA 1
ATOM 918 C C . ALA A 1 114 ? 4.302 -2.928 -3.482 1.00 88.38 114 ALA A C 1
ATOM 920 O O . ALA A 1 114 ? 4.881 -3.576 -4.353 1.00 88.38 114 ALA A O 1
ATOM 921 N N . LEU A 1 115 ? 3.466 -1.928 -3.794 1.00 88.62 115 LEU A N 1
ATOM 922 C CA . LEU A 1 115 ? 3.191 -1.546 -5.182 1.00 88.62 115 LEU A CA 1
ATOM 923 C C . LEU A 1 115 ? 4.467 -1.141 -5.937 1.00 88.62 115 LEU A C 1
ATOM 925 O O . LEU A 1 115 ? 4.567 -1.435 -7.124 1.00 88.62 115 LEU A O 1
ATOM 929 N N . ILE A 1 116 ? 5.455 -0.539 -5.263 1.00 88.06 116 ILE A N 1
ATOM 930 C CA . ILE A 1 116 ? 6.739 -0.158 -5.878 1.00 88.06 116 ILE A CA 1
ATOM 931 C C . ILE A 1 116 ? 7.475 -1.395 -6.415 1.00 88.06 116 ILE A C 1
ATOM 933 O O . ILE A 1 116 ? 8.107 -1.342 -7.470 1.00 88.06 116 ILE A O 1
ATOM 937 N N . PHE A 1 117 ? 7.356 -2.535 -5.730 1.00 85.69 117 PHE A N 1
ATOM 938 C CA . PHE A 1 117 ? 7.943 -3.797 -6.181 1.00 85.69 117 PHE A CA 1
ATOM 939 C C . PHE A 1 117 ? 7.209 -4.411 -7.373 1.00 85.69 117 PHE A C 1
ATOM 941 O O . PHE A 1 117 ? 7.821 -5.159 -8.133 1.00 85.69 117 PHE A O 1
ATOM 948 N N . VAL A 1 118 ? 5.926 -4.096 -7.552 1.00 86.00 118 VAL A N 1
ATOM 949 C CA . VAL A 1 118 ? 5.127 -4.571 -8.690 1.00 86.00 118 VAL A CA 1
ATOM 950 C C . VAL A 1 118 ? 5.347 -3.690 -9.918 1.00 86.00 118 VAL A C 1
ATOM 952 O O . VAL A 1 118 ? 5.485 -4.207 -11.018 1.00 86.00 118 VAL A O 1
ATOM 955 N N . THR A 1 119 ? 5.420 -2.367 -9.753 1.00 85.75 119 THR A N 1
ATOM 956 C CA . THR A 1 119 ? 5.565 -1.431 -10.883 1.00 85.75 119 THR A CA 1
ATOM 957 C C . THR A 1 119 ? 6.975 -1.389 -11.463 1.00 85.75 119 THR A C 1
ATOM 959 O O . THR A 1 119 ? 7.139 -1.036 -12.628 1.00 85.75 119 THR A O 1
ATOM 962 N N . ARG A 1 120 ? 7.998 -1.764 -10.684 1.00 84.62 120 ARG A N 1
ATOM 963 C CA . ARG A 1 120 ? 9.384 -1.893 -11.171 1.00 84.62 120 ARG A CA 1
ATOM 964 C C . ARG A 1 120 ? 9.590 -3.088 -12.105 1.00 84.62 120 ARG A C 1
ATOM 966 O O . ARG A 1 120 ? 10.485 -3.038 -12.945 1.00 84.62 120 ARG A O 1
ATOM 973 N N . SER A 1 121 ? 8.841 -4.176 -11.906 1.00 79.19 121 SER A N 1
ATOM 974 C CA . SER A 1 121 ? 9.119 -5.461 -12.546 1.00 79.19 121 SER A CA 1
ATOM 975 C C . SER A 1 121 ? 8.299 -5.610 -13.815 1.00 79.19 121 SER A C 1
ATOM 977 O O . SER A 1 121 ? 7.086 -5.411 -13.789 1.00 79.19 121 SER A O 1
ATOM 979 N N . ARG A 1 122 ? 8.940 -5.994 -14.925 1.00 74.06 122 ARG A N 1
ATOM 980 C CA . ARG A 1 122 ? 8.213 -6.316 -16.169 1.00 74.06 122 ARG A CA 1
ATOM 981 C C . ARG A 1 122 ? 7.645 -7.737 -16.145 1.00 74.06 122 ARG A C 1
ATOM 983 O O . ARG A 1 122 ? 6.686 -8.029 -16.851 1.00 74.06 122 ARG A O 1
ATOM 990 N N . SER A 1 123 ? 8.249 -8.612 -15.349 1.00 77.88 123 SER A N 1
ATOM 991 C CA . SER A 1 123 ? 7.793 -9.963 -15.040 1.00 77.88 123 SER A CA 1
ATOM 992 C C . SER A 1 123 ? 7.272 -10.031 -13.597 1.00 77.88 123 SER A C 1
ATOM 994 O O . SER A 1 123 ? 6.935 -9.024 -12.979 1.00 77.88 123 SER A O 1
ATOM 996 N N . TRP A 1 124 ? 7.199 -11.233 -13.038 1.00 78.12 124 TRP A N 1
ATOM 997 C CA . TRP A 1 124 ? 6.824 -11.464 -11.651 1.00 78.12 124 TRP A CA 1
ATOM 998 C C . TRP A 1 124 ? 7.795 -10.758 -10.697 1.00 78.12 124 TRP A C 1
ATOM 1000 O O . TRP A 1 124 ? 9.003 -10.995 -10.739 1.00 78.12 124 TRP A O 1
ATOM 1010 N N . SER A 1 125 ? 7.246 -9.954 -9.784 1.00 78.88 125 SER A N 1
ATOM 1011 C CA . SER A 1 125 ? 8.008 -9.177 -8.795 1.00 78.88 125 SER A CA 1
ATOM 1012 C C . SER A 1 125 ? 8.986 -10.026 -7.965 1.00 78.88 125 SER A C 1
ATOM 1014 O O . SER A 1 125 ? 10.087 -9.585 -7.658 1.00 78.88 125 SER A O 1
ATOM 1016 N N . PHE A 1 126 ? 8.638 -11.285 -7.670 1.00 73.75 126 PHE A N 1
ATOM 1017 C CA . PHE A 1 126 ? 9.506 -12.213 -6.930 1.00 73.75 126 PHE A CA 1
ATOM 1018 C C . PHE A 1 126 ? 10.703 -12.741 -7.733 1.00 73.75 126 PHE A C 1
ATOM 1020 O O . PHE A 1 126 ? 11.684 -13.197 -7.148 1.00 73.75 126 PHE A O 1
ATOM 1027 N N . VAL A 1 127 ? 10.624 -12.720 -9.065 1.00 74.94 127 VAL A N 1
ATOM 1028 C CA . VAL A 1 127 ? 11.673 -13.243 -9.952 1.00 74.94 127 VAL A CA 1
ATOM 1029 C C . VAL A 1 127 ? 12.718 -12.166 -10.242 1.00 74.94 127 VAL A C 1
ATOM 1031 O O . VAL A 1 127 ? 13.910 -12.457 -10.351 1.00 74.94 127 VAL A O 1
ATOM 1034 N N . GLU A 1 128 ? 12.292 -10.907 -10.335 1.00 73.62 128 GLU A N 1
ATOM 1035 C CA . GLU A 1 128 ? 13.187 -9.777 -10.561 1.00 73.62 128 GLU A CA 1
ATOM 1036 C C . GLU A 1 128 ? 13.751 -9.259 -9.235 1.00 73.62 128 GLU A C 1
ATOM 1038 O O . GLU A 1 128 ? 13.048 -8.644 -8.438 1.00 73.62 128 GLU A O 1
ATOM 1043 N N . ARG A 1 129 ? 15.048 -9.494 -8.996 1.00 73.12 129 ARG A N 1
ATOM 1044 C CA . ARG A 1 129 ? 15.705 -9.072 -7.752 1.00 73.12 129 ARG A CA 1
ATOM 1045 C C . ARG A 1 129 ? 15.644 -7.544 -7.600 1.00 73.12 129 ARG A C 1
ATOM 1047 O O . ARG A 1 129 ? 16.225 -6.841 -8.432 1.00 73.12 129 ARG A O 1
ATOM 1054 N N . PRO A 1 130 ? 15.000 -7.018 -6.544 1.00 76.25 130 PRO A N 1
ATOM 1055 C CA . PRO A 1 130 ? 15.020 -5.591 -6.271 1.00 76.25 130 PRO A CA 1
ATOM 1056 C C . PRO A 1 130 ? 16.418 -5.136 -5.840 1.00 76.25 130 PRO A C 1
ATOM 1058 O O . PRO A 1 130 ? 17.190 -5.909 -5.267 1.00 76.25 130 PRO A O 1
ATOM 1061 N N . GLY A 1 131 ? 16.751 -3.868 -6.091 1.00 76.81 131 GLY A N 1
ATOM 1062 C CA . GLY A 1 131 ? 17.975 -3.281 -5.555 1.00 76.81 131 GLY A CA 1
ATOM 1063 C C . GLY A 1 131 ? 17.990 -3.341 -4.023 1.00 76.81 131 GLY A C 1
ATOM 1064 O O . GLY A 1 131 ? 16.981 -3.058 -3.377 1.00 76.81 131 GLY A O 1
ATOM 1065 N N . PHE A 1 132 ? 19.143 -3.666 -3.430 1.00 81.69 132 PHE A N 1
ATOM 1066 C CA . PHE A 1 132 ? 19.296 -3.756 -1.970 1.00 81.69 132 PHE A CA 1
ATOM 1067 C C . PHE A 1 132 ? 18.842 -2.483 -1.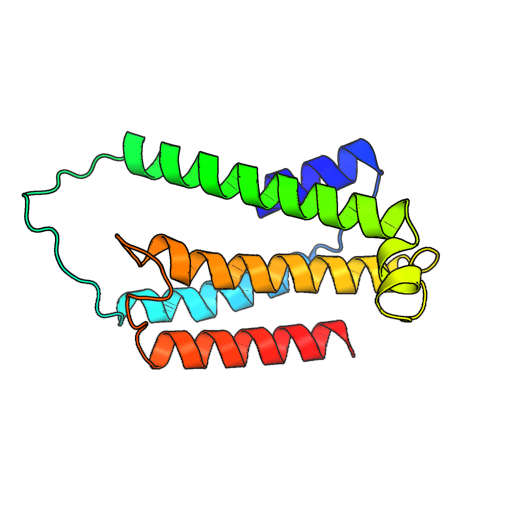239 1.00 81.69 132 PHE A C 1
ATOM 1069 O O . PHE A 1 132 ? 18.240 -2.573 -0.173 1.00 81.69 132 PHE A O 1
ATOM 1076 N N . LEU A 1 133 ? 19.063 -1.307 -1.838 1.00 82.81 133 LEU A N 1
ATOM 1077 C CA . LEU A 1 133 ? 18.613 -0.025 -1.287 1.00 82.81 133 LEU A CA 1
ATOM 1078 C C . LEU A 1 133 ? 17.089 0.060 -1.156 1.00 82.81 133 LEU A C 1
ATOM 1080 O O . LEU A 1 133 ? 16.605 0.548 -0.140 1.00 82.81 133 LEU A O 1
ATOM 1084 N N . LEU A 1 134 ? 16.339 -0.441 -2.144 1.00 84.50 134 LEU A N 1
ATOM 1085 C CA . LEU A 1 134 ? 14.878 -0.433 -2.095 1.00 84.50 134 LEU A CA 1
ATOM 1086 C C . LEU A 1 134 ? 14.363 -1.376 -1.003 1.00 84.50 134 LEU A C 1
ATOM 1088 O O . LEU A 1 134 ? 13.440 -1.024 -0.279 1.00 84.50 134 LEU A O 1
ATOM 1092 N N . VAL A 1 135 ? 14.977 -2.553 -0.849 1.00 86.00 135 VAL A N 1
ATOM 1093 C CA . VAL A 1 135 ? 14.591 -3.512 0.201 1.00 86.00 135 VAL A CA 1
ATOM 1094 C C . VAL A 1 135 ? 14.857 -2.936 1.589 1.00 86.00 135 VAL A C 1
ATOM 1096 O O . VAL A 1 135 ? 13.995 -3.014 2.457 1.00 86.00 135 VAL A O 1
ATOM 1099 N N . ILE A 1 136 ? 16.020 -2.318 1.803 1.00 86.75 136 ILE A N 1
ATOM 1100 C CA . ILE A 1 136 ? 16.346 -1.687 3.088 1.00 86.75 136 ILE A CA 1
ATOM 1101 C C . ILE A 1 136 ? 15.390 -0.523 3.370 1.00 86.75 136 ILE A C 1
ATOM 1103 O O . ILE A 1 136 ? 14.868 -0.424 4.477 1.00 86.75 136 ILE A O 1
ATOM 1107 N N . ALA A 1 137 ? 15.111 0.322 2.375 1.00 86.62 137 ALA A N 1
ATOM 1108 C CA . ALA A 1 137 ? 14.169 1.427 2.525 1.00 86.62 137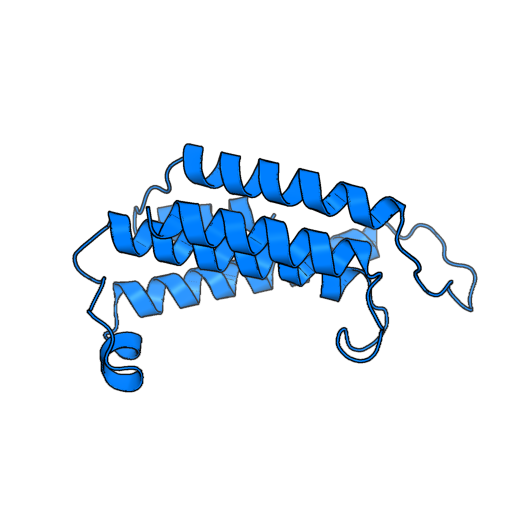 ALA A CA 1
ATOM 1109 C C . ALA A 1 137 ? 12.748 0.938 2.843 1.00 86.62 137 ALA A C 1
ATOM 1111 O O . ALA A 1 137 ? 12.110 1.487 3.737 1.00 86.62 137 ALA A O 1
ATOM 1112 N N . PHE A 1 138 ? 12.295 -0.132 2.184 1.00 89.06 138 PHE A N 1
ATOM 1113 C CA . PHE A 1 138 ? 11.031 -0.801 2.484 1.00 89.06 138 PHE A CA 1
ATOM 1114 C C . PHE A 1 138 ? 10.984 -1.296 3.931 1.00 89.06 138 PHE A C 1
ATOM 1116 O O . PHE A 1 138 ? 10.037 -1.001 4.653 1.00 89.06 138 PHE A O 1
ATOM 1123 N N . LEU A 1 139 ? 12.016 -2.020 4.378 1.00 90.06 139 LEU A N 1
ATOM 1124 C CA . LEU A 1 139 ? 12.067 -2.569 5.733 1.00 90.06 139 LEU A CA 1
ATOM 1125 C C . LEU A 1 139 ? 12.075 -1.464 6.793 1.00 90.06 139 LEU A C 1
ATOM 1127 O O . LEU A 1 139 ? 11.359 -1.575 7.783 1.00 90.06 139 LEU A O 1
ATOM 1131 N N . LEU A 1 140 ? 12.834 -0.387 6.578 1.00 90.19 140 LEU A N 1
ATOM 1132 C CA . LEU A 1 140 ? 12.880 0.756 7.492 1.00 90.19 140 LEU A CA 1
ATOM 1133 C C . LEU A 1 140 ? 11.549 1.510 7.533 1.00 90.19 140 LEU A C 1
ATOM 1135 O O . LEU A 1 140 ? 11.038 1.781 8.618 1.00 90.19 140 LEU A O 1
ATOM 1139 N N . ALA A 1 141 ? 10.962 1.813 6.373 1.00 89.62 141 ALA A N 1
ATOM 1140 C CA . ALA A 1 141 ? 9.666 2.482 6.300 1.00 89.62 141 ALA A CA 1
ATOM 1141 C C . ALA A 1 141 ? 8.571 1.637 6.957 1.00 89.62 141 ALA A C 1
ATOM 1143 O O . ALA A 1 141 ? 7.754 2.158 7.717 1.00 89.62 141 ALA A O 1
ATOM 1144 N N . GLN A 1 142 ? 8.591 0.324 6.722 1.00 91.62 142 GLN A N 1
ATOM 1145 C CA . GLN A 1 142 ? 7.624 -0.590 7.305 1.00 91.62 142 GLN A CA 1
ATOM 1146 C C . GLN A 1 142 ? 7.816 -0.741 8.815 1.00 91.62 142 GLN A C 1
ATOM 1148 O O . GLN A 1 142 ? 6.826 -0.768 9.540 1.00 91.62 142 GLN A O 1
ATOM 1153 N N . LEU A 1 143 ? 9.060 -0.770 9.298 1.00 91.94 143 LEU A N 1
ATOM 1154 C CA . LEU A 1 143 ? 9.367 -0.801 10.725 1.00 91.94 143 LEU A CA 1
ATOM 1155 C C . LEU A 1 143 ? 8.842 0.459 11.424 1.00 91.94 143 LEU A C 1
ATOM 1157 O O . LEU A 1 143 ? 8.124 0.356 12.417 1.00 91.94 143 LEU A O 1
ATOM 1161 N N . VAL A 1 144 ? 9.104 1.643 10.865 1.00 90.88 144 VAL A N 1
ATOM 1162 C CA . VAL A 1 144 ? 8.579 2.911 11.397 1.00 90.88 144 VAL A CA 1
ATOM 1163 C C . VAL A 1 144 ? 7.049 2.929 11.367 1.00 90.88 144 VAL A C 1
ATOM 1165 O O . VAL A 1 144 ? 6.426 3.280 12.366 1.00 90.88 144 VAL A O 1
ATOM 1168 N N . ALA A 1 145 ? 6.428 2.484 10.271 1.00 90.25 145 ALA A N 1
ATOM 1169 C CA . ALA A 1 145 ? 4.974 2.387 10.184 1.00 90.25 145 ALA A CA 1
ATOM 1170 C C . ALA A 1 145 ? 4.395 1.440 11.248 1.00 90.25 145 ALA A C 1
ATOM 1172 O O . ALA A 1 145 ? 3.393 1.775 11.873 1.00 90.25 145 ALA A O 1
ATOM 1173 N N . THR A 1 146 ? 5.032 0.291 11.498 1.00 90.81 146 THR A N 1
ATOM 1174 C CA . THR A 1 146 ? 4.603 -0.638 12.555 1.00 90.81 146 THR A CA 1
ATOM 1175 C C . THR A 1 146 ? 4.736 -0.052 13.949 1.00 90.81 146 THR A C 1
ATOM 1177 O O . THR A 1 146 ? 3.819 -0.222 14.744 1.00 90.81 146 THR A O 1
ATOM 1180 N N . LEU A 1 147 ? 5.811 0.685 14.236 1.00 90.06 147 LEU A N 1
ATOM 1181 C CA . LEU A 1 147 ? 5.984 1.330 15.536 1.00 90.06 147 LEU A CA 1
ATOM 1182 C C . LEU A 1 147 ? 4.907 2.391 15.783 1.00 90.06 147 LEU A C 1
ATOM 1184 O O . LEU A 1 147 ? 4.288 2.367 16.835 1.00 90.06 147 LEU A O 1
ATOM 1188 N N . ILE A 1 148 ? 4.621 3.244 14.795 1.00 88.56 148 ILE A N 1
ATOM 1189 C CA . ILE A 1 148 ? 3.578 4.285 14.887 1.00 88.56 148 ILE A CA 1
ATOM 1190 C C . ILE A 1 148 ? 2.171 3.690 15.035 1.00 88.56 148 ILE A C 1
ATOM 1192 O O . ILE A 1 148 ? 1.278 4.308 15.599 1.00 88.56 148 ILE A O 1
ATOM 1196 N N . ALA A 1 149 ? 1.926 2.509 14.473 1.00 86.50 149 ALA A N 1
ATOM 1197 C CA . ALA A 1 149 ? 0.616 1.881 14.581 1.00 86.50 149 ALA A CA 1
ATOM 1198 C C . ALA A 1 149 ? 0.380 1.201 15.936 1.00 86.50 149 ALA A C 1
ATOM 1200 O O . ALA A 1 149 ? -0.772 0.994 16.316 1.00 86.50 149 ALA A O 1
ATOM 1201 N N . VAL A 1 150 ? 1.462 0.803 16.611 1.00 86.44 150 VAL A N 1
ATOM 1202 C CA . VAL A 1 150 ? 1.430 0.097 17.897 1.00 86.44 150 VAL A CA 1
ATOM 1203 C C . VAL A 1 150 ? 1.499 1.065 19.081 1.00 86.44 150 VAL A C 1
ATOM 1205 O O . VAL A 1 150 ? 0.853 0.795 20.092 1.00 86.44 150 VAL A O 1
ATOM 1208 N N . TYR A 1 151 ? 2.271 2.151 18.962 1.00 79.19 151 TYR A N 1
ATOM 1209 C CA . TYR A 1 151 ? 2.523 3.147 20.011 1.00 79.19 151 TYR A CA 1
ATOM 1210 C C . TYR A 1 151 ? 1.902 4.499 19.669 1.00 79.19 151 TYR A C 1
ATOM 1212 O O . TYR A 1 151 ? 1.300 5.099 20.587 1.00 79.19 151 TYR A O 1
#

Organism: Hordeum vulgare (NCBI:txid4513)

Sequence (151 aa):
IRIVLGFLLIALIWKFDFAPFMVLIIAILNDGTIMTISKDRVKPSPLPDSWKLNEIFATGVVLGTYLALMTVVFFWIIHRTDFFTNKFGVRSIRENETEKMSALYLQVSIVSQALIFVTRSRSWSFVERPGFLLVIAFLLAQLVATLIAVY

InterPro domains:
  IPR023298 P-type ATPase, transmembrane domain superfamily [SSF81665] (4-150)

pLDDT: mean 85.54, std 5.26, range [73.12, 93.19]